Protein AF-A0A960AXH4-F1 (afdb_monomer_lite)

Structure (mmCIF, N/CA/C/O backbone):
data_AF-A0A960AXH4-F1
#
_entry.id   AF-A0A960AXH4-F1
#
loop_
_atom_site.group_PDB
_atom_site.id
_atom_site.type_symbol
_atom_site.label_atom_id
_atom_site.label_alt_id
_atom_site.label_comp_id
_atom_site.label_asym_id
_atom_site.label_entity_id
_atom_site.label_seq_id
_atom_site.pdbx_PDB_ins_code
_atom_site.Cartn_x
_atom_site.Cartn_y
_atom_site.Cartn_z
_atom_site.occupancy
_atom_site.B_iso_or_equiv
_atom_site.auth_seq_id
_atom_site.auth_comp_id
_atom_site.auth_asym_id
_atom_site.auth_atom_id
_atom_site.pdbx_PDB_model_num
ATOM 1 N N . MET A 1 1 ? -6.692 4.483 27.522 1.00 68.62 1 MET A N 1
ATOM 2 C CA . MET A 1 1 ? -8.026 4.795 26.958 1.00 68.62 1 MET A CA 1
ATOM 3 C C . MET A 1 1 ? -8.077 4.237 25.544 1.00 68.62 1 MET A C 1
ATOM 5 O O . MET A 1 1 ? -7.055 4.342 24.876 1.00 68.62 1 MET A O 1
ATOM 9 N N . PRO A 1 2 ? -9.179 3.612 25.098 1.00 85.62 2 PRO A N 1
ATOM 10 C CA . PRO A 1 2 ? -9.285 3.126 23.723 1.00 85.62 2 PRO A CA 1
ATOM 11 C C . PRO A 1 2 ? -9.229 4.303 22.741 1.00 85.62 2 PRO A C 1
ATOM 13 O O . PRO A 1 2 ? -9.808 5.358 23.004 1.00 85.62 2 PRO A O 1
ATOM 16 N N . VAL A 1 3 ? -8.518 4.126 21.626 1.00 88.00 3 VAL A N 1
ATOM 17 C CA . VAL A 1 3 ? -8.448 5.128 20.555 1.00 88.00 3 VAL A CA 1
ATOM 18 C C . VAL A 1 3 ? -9.844 5.263 19.930 1.00 88.00 3 VAL A C 1
ATOM 20 O O . VAL A 1 3 ? -10.435 4.246 19.554 1.00 88.00 3 VAL A O 1
ATOM 23 N N . PRO A 1 4 ? -10.408 6.479 19.809 1.00 97.12 4 PRO A N 1
ATOM 24 C CA . PRO A 1 4 ? -11.682 6.679 19.127 1.00 97.12 4 PRO A CA 1
ATOM 25 C C . PRO A 1 4 ? -11.649 6.140 17.691 1.00 97.12 4 PRO A C 1
ATOM 27 O O . PRO A 1 4 ? -10.693 6.376 16.953 1.00 97.12 4 PRO A O 1
ATOM 30 N N . LEU A 1 5 ? -12.720 5.468 17.256 1.00 95.75 5 LEU A N 1
ATOM 31 C CA . LEU A 1 5 ? -12.760 4.762 15.965 1.00 95.75 5 LEU A CA 1
ATOM 32 C C . LEU A 1 5 ? -12.397 5.650 14.763 1.00 95.75 5 LEU A C 1
ATOM 34 O O . LEU A 1 5 ? -11.757 5.190 13.821 1.00 95.75 5 LEU A O 1
ATOM 38 N N . TYR A 1 6 ? -12.793 6.923 14.778 1.00 96.44 6 TYR A N 1
ATOM 39 C CA . TYR A 1 6 ? -12.469 7.847 13.690 1.00 96.44 6 TYR A CA 1
ATOM 40 C C . TYR A 1 6 ? -10.966 8.168 13.619 1.00 96.44 6 TYR A C 1
ATOM 42 O O . TYR A 1 6 ? -10.443 8.342 12.522 1.00 96.44 6 TYR A O 1
ATOM 50 N N . GLN A 1 7 ? -10.264 8.198 14.759 1.00 96.81 7 GLN A N 1
ATOM 51 C CA . GLN A 1 7 ? -8.812 8.399 14.808 1.00 96.81 7 GLN A CA 1
ATOM 52 C C . GLN A 1 7 ? -8.091 7.161 14.280 1.00 96.81 7 GLN A C 1
ATOM 54 O O . GLN A 1 7 ? -7.241 7.290 13.407 1.00 96.81 7 GLN A O 1
ATOM 59 N N . ALA A 1 8 ? -8.520 5.967 14.702 1.00 94.94 8 ALA A N 1
ATOM 60 C CA . ALA A 1 8 ? -7.983 4.708 14.186 1.00 94.94 8 ALA A CA 1
ATOM 61 C C . ALA A 1 8 ? -8.153 4.597 12.657 1.00 94.94 8 ALA A C 1
ATOM 63 O O . ALA A 1 8 ? -7.219 4.236 11.945 1.00 94.94 8 ALA A O 1
ATOM 64 N N . LYS A 1 9 ? -9.322 4.982 12.123 1.00 95.75 9 LYS A N 1
ATOM 65 C CA . LYS A 1 9 ? -9.549 5.052 10.668 1.00 95.75 9 LYS A CA 1
ATOM 66 C C . LYS A 1 9 ? -8.629 6.065 9.985 1.00 95.75 9 LYS A C 1
ATOM 68 O O . LYS A 1 9 ? -8.081 5.766 8.929 1.00 95.75 9 LYS A O 1
ATOM 73 N N . ALA A 1 10 ? -8.453 7.252 10.565 1.00 96.69 10 ALA A N 1
ATOM 74 C CA . ALA A 1 10 ? -7.579 8.279 10.004 1.00 96.69 10 ALA A CA 1
ATOM 75 C C . ALA A 1 10 ? -6.109 7.829 9.971 1.00 96.69 10 ALA A C 1
ATOM 77 O O . ALA A 1 10 ? -5.426 8.047 8.973 1.00 96.69 10 ALA A O 1
ATOM 78 N N . GLU A 1 11 ? -5.633 7.170 11.027 1.00 94.12 11 GLU A N 1
ATOM 79 C CA . GLU A 1 11 ? -4.291 6.586 11.081 1.00 94.12 11 GLU A CA 1
ATOM 80 C C . GLU A 1 11 ? -4.129 5.466 10.057 1.00 94.12 11 GLU A C 1
ATOM 82 O O . GLU A 1 11 ? -3.146 5.458 9.320 1.00 94.12 11 GLU A O 1
ATOM 87 N N . PHE A 1 12 ? -5.126 4.592 9.919 1.00 93.88 12 PHE A N 1
ATOM 88 C CA . PHE A 1 12 ? -5.126 3.550 8.897 1.00 93.88 12 PHE A CA 1
ATOM 89 C C . PHE A 1 12 ? -5.036 4.134 7.480 1.00 93.88 12 PHE A C 1
ATOM 91 O O . PHE A 1 12 ? -4.154 3.763 6.706 1.00 93.88 12 PHE A O 1
ATOM 98 N N . PHE A 1 13 ? -5.878 5.116 7.142 1.00 95.31 13 PHE A N 1
ATOM 99 C CA . PHE A 1 13 ? -5.814 5.773 5.835 1.00 95.31 13 PHE A CA 1
ATOM 100 C C . PHE A 1 13 ? -4.503 6.532 5.626 1.00 95.31 13 PHE A C 1
ATOM 102 O O . PHE A 1 13 ? -3.961 6.510 4.524 1.00 95.31 13 PHE A O 1
ATOM 109 N N . ARG A 1 14 ? -3.932 7.142 6.671 1.00 94.19 14 ARG A N 1
ATOM 110 C CA . ARG A 1 14 ? -2.596 7.752 6.610 1.00 94.19 14 ARG A CA 1
ATOM 111 C C . ARG A 1 14 ? -1.515 6.707 6.325 1.00 94.19 14 ARG A C 1
ATOM 113 O O . ARG A 1 14 ? -0.598 6.983 5.550 1.00 94.19 14 ARG A O 1
ATOM 120 N N . THR A 1 15 ? -1.626 5.514 6.902 1.00 94.19 15 THR A N 1
ATOM 121 C CA . THR A 1 15 ? -0.743 4.370 6.631 1.00 94.19 15 THR A CA 1
ATOM 122 C C . THR A 1 15 ? -0.932 3.799 5.224 1.00 94.19 15 THR A C 1
ATOM 124 O O . THR A 1 15 ? 0.007 3.254 4.661 1.00 94.19 15 THR A O 1
ATOM 127 N N . LEU A 1 16 ? -2.090 3.975 4.592 1.00 95.00 16 LEU A N 1
ATOM 128 C CA . LEU A 1 16 ? -2.306 3.550 3.204 1.00 95.00 16 LEU A CA 1
ATOM 129 C C . LEU A 1 16 ? -2.031 4.648 2.168 1.00 95.00 16 LEU A C 1
ATOM 131 O O . LEU A 1 16 ? -1.724 4.343 1.022 1.00 95.00 16 LEU A O 1
ATOM 135 N N . GLY A 1 17 ? -2.064 5.923 2.556 1.00 95.12 17 GLY A N 1
ATOM 136 C CA . GLY A 1 17 ? -2.028 7.084 1.659 1.00 95.12 17 GLY A CA 1
ATOM 137 C C . GLY A 1 17 ? -0.688 7.387 0.975 1.00 95.12 17 GLY A C 1
ATOM 138 O O . GLY A 1 17 ? -0.388 8.551 0.746 1.00 95.12 17 GLY A O 1
ATOM 139 N N . HIS A 1 18 ? 0.150 6.383 0.686 1.00 95.62 18 HIS A N 1
ATOM 140 C CA . HIS A 1 18 ? 1.375 6.559 -0.106 1.00 95.62 18 HIS A CA 1
ATOM 141 C C . HIS A 1 18 ? 1.349 5.642 -1.337 1.00 95.62 18 HIS A C 1
ATOM 143 O O . HIS A 1 18 ? 1.121 4.440 -1.168 1.00 95.62 18 HIS A O 1
ATOM 149 N N . PRO A 1 19 ? 1.653 6.147 -2.548 1.00 94.69 19 PRO A N 1
ATOM 150 C CA . PRO A 1 19 ? 1.519 5.385 -3.794 1.00 94.69 19 PRO A CA 1
ATOM 151 C C . PRO A 1 19 ? 2.331 4.086 -3.789 1.00 94.69 19 PRO A C 1
ATOM 153 O O . PRO A 1 19 ? 1.831 3.045 -4.203 1.00 94.69 19 PRO A O 1
ATOM 156 N N . VAL A 1 20 ? 3.545 4.104 -3.227 1.00 95.50 20 VAL A N 1
ATOM 157 C CA . VAL A 1 20 ? 4.371 2.889 -3.096 1.00 95.50 20 VAL A CA 1
ATOM 158 C C . VAL A 1 20 ? 3.692 1.825 -2.232 1.00 95.50 20 VAL A C 1
ATOM 160 O O . VAL A 1 20 ? 3.741 0.651 -2.575 1.00 95.50 20 VAL A O 1
ATOM 163 N N . ARG A 1 21 ? 3.040 2.207 -1.126 1.00 95.88 21 ARG A N 1
ATOM 164 C CA . ARG A 1 21 ? 2.392 1.242 -0.223 1.00 95.88 21 ARG A CA 1
ATOM 165 C C . ARG A 1 21 ? 1.179 0.603 -0.887 1.00 95.88 21 ARG A C 1
ATOM 167 O O . ARG A 1 21 ? 1.033 -0.610 -0.814 1.00 95.88 21 ARG A O 1
ATOM 174 N N . ILE A 1 22 ? 0.380 1.396 -1.603 1.00 96.12 22 ILE A N 1
ATOM 175 C CA . ILE A 1 22 ? -0.712 0.871 -2.430 1.00 96.12 22 ILE A CA 1
ATOM 176 C C . ILE A 1 22 ? -0.166 -0.111 -3.468 1.00 96.12 22 ILE A C 1
ATOM 178 O O . ILE A 1 22 ? -0.643 -1.238 -3.543 1.00 96.12 22 ILE A O 1
ATOM 182 N N . ARG A 1 23 ? 0.901 0.258 -4.186 1.00 95.62 23 ARG A N 1
ATOM 183 C CA . ARG A 1 23 ? 1.501 -0.619 -5.195 1.00 95.62 23 ARG A CA 1
ATOM 184 C C . ARG A 1 23 ? 2.042 -1.927 -4.613 1.00 95.62 23 ARG A C 1
ATOM 186 O O . ARG A 1 23 ? 1.878 -2.979 -5.221 1.00 95.62 23 ARG A O 1
ATOM 193 N N . VAL A 1 24 ? 2.665 -1.885 -3.435 1.00 95.62 24 VAL A N 1
ATOM 194 C CA . VAL A 1 24 ? 3.096 -3.094 -2.714 1.00 95.62 24 VAL A CA 1
ATOM 195 C C . VAL A 1 24 ? 1.898 -3.992 -2.402 1.00 95.62 24 VAL A C 1
ATOM 197 O O . VAL A 1 24 ? 1.963 -5.189 -2.668 1.00 95.62 24 VAL A O 1
ATOM 200 N N . LEU A 1 25 ? 0.806 -3.430 -1.876 1.00 95.50 25 LEU A N 1
ATOM 201 C CA . LEU A 1 25 ? -0.396 -4.194 -1.536 1.00 95.50 25 LEU A CA 1
ATOM 202 C C . LEU A 1 25 ? -1.059 -4.811 -2.774 1.00 95.50 25 LEU A C 1
ATOM 204 O O . LEU A 1 25 ? -1.448 -5.971 -2.723 1.00 95.50 25 LEU A O 1
ATOM 208 N N . GLU A 1 26 ? -1.126 -4.092 -3.898 1.00 96.06 26 GLU A N 1
ATOM 209 C CA . GLU A 1 26 ? -1.611 -4.633 -5.178 1.00 96.06 26 GLU A CA 1
ATOM 210 C C . GLU A 1 26 ? -0.783 -5.835 -5.649 1.00 96.06 26 GLU A C 1
ATOM 212 O O . GLU A 1 26 ? -1.329 -6.844 -6.092 1.00 96.06 26 GLU A O 1
ATOM 217 N N . LEU A 1 27 ? 0.545 -5.735 -5.550 1.00 95.88 27 LEU A N 1
ATOM 218 C CA . LEU A 1 27 ? 1.452 -6.803 -5.961 1.00 95.88 27 LEU A CA 1
ATOM 219 C C . LEU A 1 27 ? 1.324 -8.031 -5.053 1.00 95.88 27 LEU A C 1
ATOM 221 O O . LEU A 1 27 ? 1.333 -9.149 -5.561 1.00 95.88 27 LEU A O 1
ATOM 225 N N . LEU A 1 28 ? 1.193 -7.830 -3.740 1.00 95.44 28 LEU A N 1
ATOM 226 C CA . LEU A 1 28 ? 1.026 -8.911 -2.764 1.00 95.44 28 LEU A CA 1
ATOM 227 C C . LEU A 1 28 ? -0.376 -9.533 -2.794 1.00 95.44 28 LEU A C 1
ATOM 229 O O . LEU A 1 28 ? -0.524 -10.713 -2.495 1.00 95.44 28 LEU A O 1
ATOM 233 N N . ALA A 1 29 ? -1.403 -8.786 -3.210 1.00 95.62 29 ALA A N 1
ATOM 234 C CA . ALA A 1 29 ? -2.751 -9.322 -3.398 1.00 95.62 29 ALA A CA 1
ATOM 235 C C . ALA A 1 29 ? -2.808 -10.412 -4.486 1.00 95.62 29 ALA A C 1
ATOM 237 O O . ALA A 1 29 ? -3.673 -11.283 -4.439 1.00 95.62 29 ALA A O 1
ATOM 238 N N . ALA A 1 30 ? -1.873 -10.394 -5.444 1.00 93.62 30 ALA A N 1
ATOM 239 C CA . ALA A 1 30 ? -1.720 -11.441 -6.455 1.00 93.62 30 ALA A CA 1
ATOM 240 C C . ALA A 1 30 ? -0.975 -12.694 -5.943 1.00 93.62 30 ALA A C 1
ATOM 242 O O . ALA A 1 30 ? -0.869 -13.677 -6.677 1.00 93.62 30 ALA A O 1
ATOM 243 N N . GLY A 1 31 ? -0.438 -12.656 -4.721 1.00 94.38 31 GLY A N 1
ATOM 244 C CA . GLY A 1 31 ? 0.337 -13.728 -4.101 1.00 94.38 31 GLY A CA 1
ATOM 245 C C . GLY A 1 31 ? 1.645 -13.232 -3.487 1.00 94.38 31 GLY A C 1
ATOM 246 O O . GLY A 1 31 ? 2.107 -12.120 -3.762 1.00 94.38 31 GLY A O 1
ATOM 247 N N . ASP A 1 32 ? 2.260 -14.087 -2.672 1.00 94.81 32 ASP A N 1
ATOM 248 C CA . ASP A 1 32 ? 3.521 -13.786 -1.999 1.00 94.81 32 ASP A CA 1
ATOM 249 C C . ASP A 1 32 ? 4.626 -13.451 -3.006 1.00 94.81 32 ASP A C 1
ATOM 251 O O . ASP A 1 32 ? 4.823 -14.141 -4.010 1.00 94.81 32 ASP A O 1
ATOM 255 N N . LYS A 1 33 ? 5.376 -12.382 -2.722 1.00 94.94 33 LYS A N 1
ATOM 256 C CA . LYS A 1 33 ? 6.486 -11.927 -3.565 1.00 94.94 33 LYS A CA 1
ATOM 257 C C . LYS A 1 33 ? 7.731 -11.663 -2.732 1.00 94.94 33 LYS A C 1
ATOM 259 O O . LYS A 1 33 ? 7.649 -10.993 -1.699 1.00 94.94 33 LYS A O 1
ATOM 264 N N . PRO A 1 34 ? 8.913 -12.113 -3.182 1.00 94.50 34 PRO A N 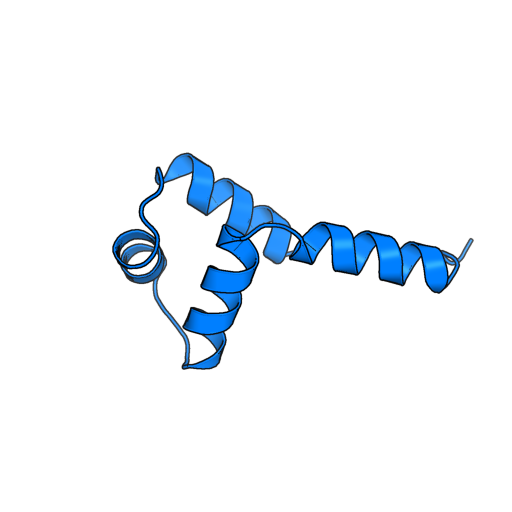1
ATOM 265 C CA . PRO A 1 34 ? 10.158 -11.733 -2.542 1.00 94.50 34 PRO A CA 1
ATOM 266 C C . PRO A 1 34 ? 10.425 -10.237 -2.756 1.00 94.50 34 PRO A C 1
ATOM 268 O O . PRO A 1 34 ? 10.106 -9.665 -3.798 1.00 94.50 34 PRO A O 1
ATOM 271 N N . VAL A 1 35 ? 11.103 -9.604 -1.796 1.00 91.75 35 VAL A N 1
ATOM 272 C CA . VAL A 1 35 ? 11.398 -8.155 -1.821 1.00 91.75 35 VAL A CA 1
ATOM 273 C C . VAL A 1 35 ? 12.119 -7.721 -3.104 1.00 91.75 35 VAL A C 1
ATOM 275 O O . VAL A 1 35 ? 11.885 -6.623 -3.601 1.00 91.75 35 VAL A O 1
ATOM 278 N N . ARG A 1 36 ? 12.950 -8.594 -3.689 1.00 92.19 36 ARG A N 1
ATOM 279 C CA . ARG A 1 36 ? 13.630 -8.335 -4.970 1.00 92.19 36 ARG A CA 1
ATOM 280 C C . ARG A 1 36 ? 12.659 -8.098 -6.135 1.00 92.19 36 ARG A C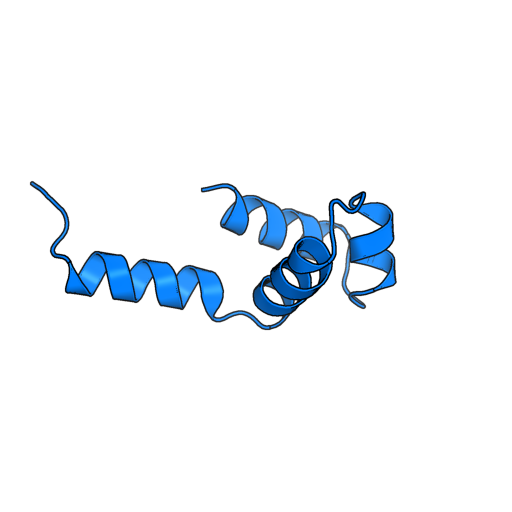 1
ATOM 282 O O . ARG A 1 36 ? 12.943 -7.264 -6.984 1.00 92.19 36 ARG A O 1
ATOM 289 N N . GLU A 1 37 ? 11.527 -8.800 -6.166 1.00 94.06 37 GLU A N 1
ATOM 290 C CA . GLU A 1 37 ? 10.510 -8.649 -7.214 1.00 94.06 37 GLU A CA 1
ATOM 291 C C . GLU A 1 37 ? 9.686 -7.385 -6.994 1.00 94.06 37 GLU A C 1
ATOM 293 O O . GLU A 1 37 ? 9.416 -6.660 -7.947 1.00 94.06 37 GLU A O 1
ATOM 298 N N . LEU A 1 38 ? 9.366 -7.064 -5.736 1.00 94.31 38 LEU A N 1
ATOM 299 C CA . LEU A 1 38 ? 8.738 -5.787 -5.394 1.00 94.31 38 LEU A CA 1
ATOM 300 C C . LEU A 1 38 ? 9.627 -4.610 -5.811 1.00 94.31 38 LEU A C 1
ATOM 302 O O . LEU A 1 38 ? 9.131 -3.652 -6.391 1.00 94.31 38 LEU A O 1
ATOM 306 N N . ARG A 1 39 ? 10.944 -4.704 -5.588 1.00 93.12 39 ARG A N 1
ATOM 307 C CA . ARG A 1 39 ? 11.905 -3.676 -6.010 1.00 93.12 39 ARG A CA 1
ATOM 308 C C . ARG A 1 39 ? 12.036 -3.568 -7.527 1.00 93.12 39 ARG A C 1
ATOM 310 O O . ARG A 1 39 ? 12.219 -2.477 -8.035 1.00 93.12 39 ARG A O 1
ATOM 317 N N . ALA A 1 40 ? 11.949 -4.679 -8.253 1.00 92.62 40 ALA A N 1
ATOM 318 C CA . ALA A 1 40 ? 11.967 -4.643 -9.715 1.00 92.62 40 ALA A CA 1
ATOM 319 C C . ALA A 1 40 ? 10.680 -4.029 -10.298 1.00 92.62 40 ALA A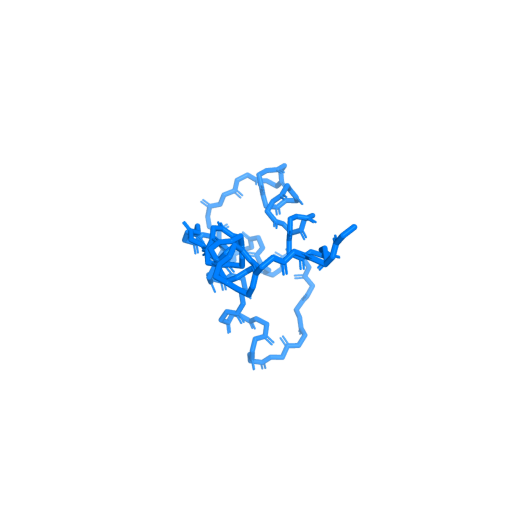 C 1
ATOM 321 O O . ALA A 1 40 ? 10.715 -3.426 -11.364 1.00 92.62 40 ALA A O 1
ATOM 322 N N . ALA A 1 41 ? 9.548 -4.183 -9.604 1.00 94.00 41 ALA A N 1
ATOM 323 C CA . ALA A 1 41 ? 8.245 -3.679 -10.040 1.00 94.00 41 ALA A CA 1
ATOM 324 C C . ALA A 1 41 ? 7.945 -2.237 -9.590 1.00 94.00 41 ALA A C 1
ATOM 3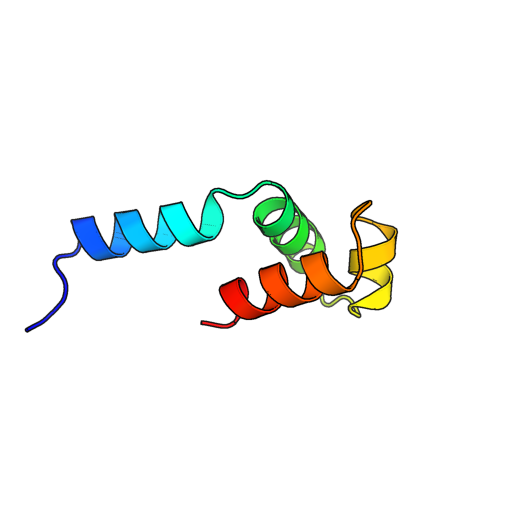26 O O . ALA A 1 41 ? 6.992 -1.631 -10.085 1.00 94.00 41 ALA A O 1
ATOM 327 N N . ILE A 1 42 ? 8.703 -1.711 -8.626 1.00 93.44 42 ILE A N 1
ATOM 328 C CA . ILE A 1 42 ? 8.532 -0.380 -8.044 1.00 93.44 42 ILE A CA 1
ATOM 329 C C . ILE A 1 42 ? 9.865 0.349 -8.199 1.00 93.44 42 ILE A C 1
ATOM 331 O O . ILE A 1 42 ? 10.815 0.038 -7.488 1.00 93.44 42 ILE A O 1
ATOM 335 N N . ASP A 1 43 ? 9.920 1.303 -9.125 1.00 88.38 43 ASP A N 1
ATOM 336 C CA . ASP A 1 43 ? 11.123 2.065 -9.485 1.00 88.38 43 ASP A CA 1
ATOM 337 C C . ASP A 1 43 ? 11.541 3.049 -8.375 1.00 88.38 43 ASP A C 1
ATOM 339 O O . ASP A 1 43 ? 11.324 4.256 -8.456 1.00 88.38 43 ASP A O 1
ATOM 343 N N . ILE A 1 44 ? 12.052 2.507 -7.266 1.00 91.44 44 ILE A N 1
ATOM 344 C CA . ILE A 1 44 ? 12.539 3.256 -6.106 1.00 91.44 44 ILE A CA 1
ATOM 345 C C . ILE A 1 44 ? 13.783 2.604 -5.500 1.00 91.44 44 ILE A C 1
ATOM 347 O O . ILE A 1 44 ? 14.021 1.398 -5.604 1.00 91.44 44 ILE A O 1
ATOM 351 N N . GLU A 1 45 ? 14.530 3.410 -4.752 1.00 93.31 45 GLU A N 1
ATOM 352 C CA . GLU A 1 45 ? 15.686 2.964 -3.982 1.00 93.31 45 GLU A CA 1
ATOM 353 C C . GLU A 1 45 ? 15.348 1.871 -2.957 1.00 93.31 45 GLU A C 1
ATOM 355 O O . GLU A 1 45 ? 14.318 1.906 -2.274 1.00 93.31 45 GLU A O 1
ATOM 360 N N . ALA A 1 46 ? 16.278 0.929 -2.769 1.00 90.38 46 ALA A N 1
ATOM 361 C CA . ALA A 1 46 ? 16.110 -0.19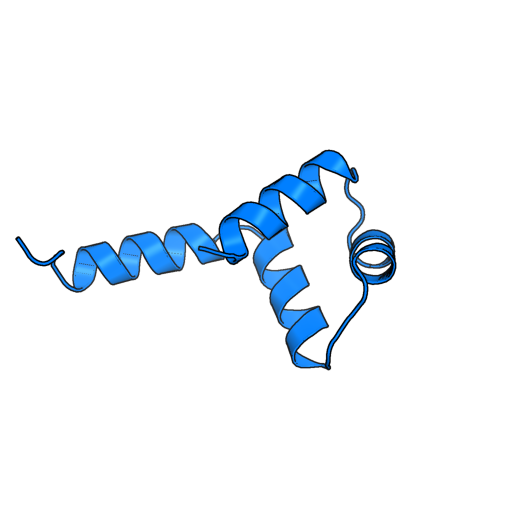8 -1.848 1.00 90.38 46 ALA A CA 1
ATOM 362 C C . ALA A 1 46 ? 15.855 0.244 -0.394 1.00 90.38 46 ALA A C 1
ATOM 364 O O . ALA A 1 46 ? 15.050 -0.370 0.315 1.00 90.38 46 ALA A O 1
ATOM 365 N N . ALA A 1 47 ? 16.520 1.317 0.042 1.00 93.62 47 ALA A N 1
ATOM 366 C CA . ALA A 1 47 ? 16.325 1.897 1.368 1.00 93.62 47 ALA A CA 1
ATOM 367 C C . ALA A 1 47 ? 14.904 2.463 1.532 1.00 93.62 47 ALA A C 1
ATOM 369 O O . ALA A 1 47 ? 14.247 2.193 2.538 1.00 93.62 47 ALA A O 1
ATOM 370 N N . SER A 1 48 ? 14.401 3.163 0.509 1.00 93.00 48 SER A N 1
ATOM 371 C CA . SER A 1 48 ? 13.042 3.714 0.494 1.00 93.00 48 SER A CA 1
ATOM 372 C C . SER A 1 48 ? 11.998 2.599 0.549 1.00 93.00 48 SER A C 1
ATOM 374 O O . SER A 1 48 ? 11.125 2.613 1.416 1.00 93.00 48 SER A O 1
ATOM 376 N N . LEU A 1 49 ? 12.136 1.564 -0.291 1.00 94.06 49 LEU A N 1
ATOM 377 C CA . LEU A 1 49 ? 11.235 0.409 -0.263 1.00 94.06 49 LEU A CA 1
ATOM 378 C C . LEU A 1 49 ? 11.220 -0.273 1.112 1.00 94.06 49 LEU A C 1
ATOM 380 O O . LEU A 1 49 ? 10.151 -0.587 1.631 1.00 94.06 49 LEU A O 1
ATOM 384 N N . SER A 1 50 ? 12.389 -0.464 1.726 1.00 94.00 50 SER A N 1
ATOM 385 C CA . SER A 1 50 ? 12.495 -1.082 3.054 1.00 94.00 50 SER A CA 1
ATOM 386 C C . SER A 1 50 ? 11.771 -0.263 4.126 1.00 94.00 50 SER A C 1
ATOM 388 O O . SER A 1 50 ? 11.061 -0.833 4.954 1.00 94.00 50 SER A O 1
ATOM 390 N N . GLN A 1 51 ? 11.883 1.069 4.079 1.00 94.75 51 GLN A N 1
ATOM 391 C CA . GLN A 1 51 ? 11.154 1.961 4.979 1.00 94.75 51 GLN A CA 1
ATOM 392 C C . GLN A 1 51 ? 9.636 1.841 4.784 1.00 94.75 51 GLN A C 1
ATOM 394 O O . GLN A 1 51 ? 8.900 1.733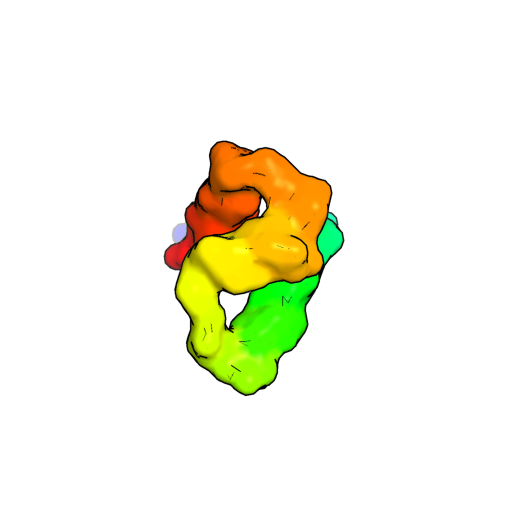 5.764 1.00 94.75 51 GLN A O 1
ATOM 399 N N . GLN A 1 52 ? 9.155 1.798 3.537 1.00 94.25 52 GLN A N 1
ATOM 400 C CA . GLN A 1 52 ? 7.724 1.631 3.254 1.00 94.25 52 GLN A CA 1
ATOM 401 C C . GLN A 1 52 ? 7.191 0.271 3.736 1.00 94.25 52 GLN A C 1
ATOM 403 O O . GLN A 1 52 ? 6.101 0.208 4.303 1.00 94.25 52 GLN A O 1
ATOM 408 N N . LEU A 1 53 ? 7.965 -0.808 3.569 1.00 94.00 53 LEU A N 1
ATOM 409 C CA . LEU A 1 53 ? 7.608 -2.141 4.068 1.00 94.00 53 LEU A CA 1
ATOM 410 C C . LEU A 1 53 ? 7.573 -2.205 5.599 1.00 94.00 53 LEU A C 1
ATOM 412 O O . LEU A 1 53 ? 6.711 -2.878 6.155 1.00 94.00 53 LEU A O 1
ATOM 416 N N . ALA A 1 54 ? 8.474 -1.498 6.287 1.00 94.38 54 ALA A N 1
ATOM 417 C CA . ALA A 1 54 ? 8.458 -1.416 7.746 1.00 94.38 54 ALA A CA 1
ATOM 418 C C . ALA A 1 54 ? 7.167 -0.765 8.269 1.00 94.38 54 ALA A C 1
ATOM 420 O O . ALA A 1 54 ? 6.610 -1.230 9.257 1.00 94.38 54 ALA A O 1
ATOM 421 N N . VAL A 1 55 ? 6.651 0.251 7.570 1.00 94.06 55 VAL A N 1
ATOM 422 C CA . VAL A 1 55 ? 5.389 0.918 7.932 1.00 94.06 55 VAL A CA 1
ATOM 423 C C . VAL A 1 55 ? 4.167 0.010 7.733 1.00 94.06 55 VAL A C 1
ATOM 425 O O . VAL A 1 55 ? 3.202 0.125 8.480 1.00 94.06 55 VAL A O 1
ATOM 428 N N . LEU A 1 56 ? 4.196 -0.901 6.755 1.00 92.00 56 LEU A N 1
ATOM 429 C CA . LEU A 1 56 ? 3.105 -1.857 6.501 1.00 92.00 56 LEU A CA 1
ATOM 430 C C . LEU A 1 56 ? 3.099 -3.072 7.444 1.00 92.00 56 LEU A C 1
ATOM 432 O O . LEU A 1 56 ? 2.115 -3.801 7.470 1.00 92.00 56 LEU A O 1
ATOM 436 N N . ARG A 1 57 ? 4.188 -3.317 8.182 1.00 87.19 57 ARG A N 1
ATOM 437 C CA . ARG A 1 57 ? 4.320 -4.434 9.137 1.00 87.19 57 ARG A CA 1
ATOM 438 C C . ARG A 1 57 ? 3.766 -4.132 10.537 1.00 87.19 57 ARG A C 1
ATOM 440 O O . ARG A 1 57 ? 3.899 -4.991 11.406 1.00 87.19 57 ARG A O 1
ATOM 447 N N . LEU A 1 58 ? 3.234 -2.926 10.752 1.00 57.78 58 LEU A N 1
ATOM 448 C CA . LEU A 1 58 ? 2.638 -2.493 12.021 1.00 57.78 58 LEU A CA 1
ATOM 449 C C . LEU A 1 58 ? 1.343 -3.245 12.341 1.00 57.78 58 LEU A C 1
ATOM 451 O O . LEU A 1 58 ? 0.536 -3.449 11.407 1.00 57.78 58 LEU A O 1
#

Secondary structure (DSSP, 8-state):
-PPPHHHHHHHHHHHH-SHHHHHHHHHHHTS---HHHHHHHS-S-HHHHHHHHHHHT-

pLDDT: mean 92.92, std 6.14, range [57.78, 97.12]

Sequence (58 aa):
MPVPLYQAKAEFFRTLGHPVRIRVLELLAAGDKPVRELRAAIDIEAASLSQQLAVLRL

Foldseek 3Di:
DDDPPVVVVVVVCVLCVDPLLVLVVVVCVVHDDDVVVSCVVDVDDPVVNVVNVVSVVD

Radius of gyration: 13.23 Å; chains: 1; bounding box: 29×22×37 Å